Protein AF-A0A6B3FXS7-F1 (afdb_monomer)

pLDDT: mean 77.77, std 18.24, range [31.38, 95.44]

Nearest PDB structures (foldseek):
  6xmt-assembly1_A  TM=5.298E-01  e=7.397E+00  Saccharomyces cerevisiae S288C
  4ifd-assembly1_F  TM=5.422E-01  e=8.713E+00  Saccharomyces cerevisiae S288C

Mean predicted aligned error: 11.95 Å

Structure (mmCIF, N/CA/C/O backbone):
data_AF-A0A6B3FXS7-F1
#
_entry.id   AF-A0A6B3FXS7-F1
#
loop_
_atom_site.group_PDB
_atom_site.id
_atom_site.type_symbol
_atom_site.label_atom_id
_atom_site.label_alt_id
_atom_site.label_comp_id
_atom_site.label_asym_id
_atom_site.label_entity_id
_atom_site.label_seq_id
_atom_site.pdbx_PDB_ins_code
_atom_site.Cartn_x
_atom_site.Cartn_y
_atom_site.Cartn_z
_atom_site.occupancy
_atom_site.B_iso_or_equiv
_atom_site.auth_seq_id
_atom_site.auth_comp_id
_atom_site.auth_asym_id
_atom_site.auth_atom_id
_atom_site.pdbx_PDB_model_num
ATOM 1 N N . MET A 1 1 ? 43.699 -22.349 85.890 1.00 37.66 1 MET A N 1
ATOM 2 C CA . MET A 1 1 ? 43.365 -23.212 84.738 1.00 37.66 1 MET A CA 1
ATOM 3 C C . MET A 1 1 ? 42.153 -22.604 84.043 1.00 37.66 1 MET A C 1
ATOM 5 O O . MET A 1 1 ? 41.230 -22.281 84.769 1.00 37.66 1 MET A O 1
ATOM 9 N N . ALA A 1 2 ? 42.213 -22.435 82.710 1.00 34.22 2 ALA A N 1
ATOM 10 C CA . ALA A 1 2 ? 41.135 -22.072 81.760 1.00 34.22 2 ALA A CA 1
ATOM 11 C C . ALA A 1 2 ? 40.366 -20.744 82.016 1.00 34.22 2 ALA A C 1
ATOM 13 O O . ALA A 1 2 ? 39.748 -20.569 83.051 1.00 34.22 2 ALA A O 1
ATOM 14 N N . SER A 1 3 ? 40.541 -19.716 81.167 1.00 38.06 3 SER A N 1
ATOM 15 C CA . SER A 1 3 ? 39.709 -19.386 79.975 1.00 38.06 3 SER A CA 1
ATOM 16 C C . SER A 1 3 ? 38.295 -18.877 80.335 1.00 38.06 3 SER A C 1
ATOM 18 O O . SER A 1 3 ? 37.620 -19.497 81.135 1.00 38.06 3 SER A O 1
ATOM 20 N N . GLY A 1 4 ? 37.762 -17.779 79.794 1.00 31.38 4 GLY A N 1
ATOM 21 C CA . GLY A 1 4 ? 38.176 -17.011 78.626 1.00 31.38 4 GLY A CA 1
ATOM 22 C C . GLY A 1 4 ? 37.401 -15.694 78.466 1.00 31.38 4 GLY A C 1
ATOM 23 O O . GLY A 1 4 ? 36.460 -15.393 79.198 1.00 31.38 4 GLY A O 1
ATOM 24 N N . ALA A 1 5 ? 37.862 -14.900 77.502 1.00 43.25 5 ALA A N 1
ATOM 25 C CA . ALA A 1 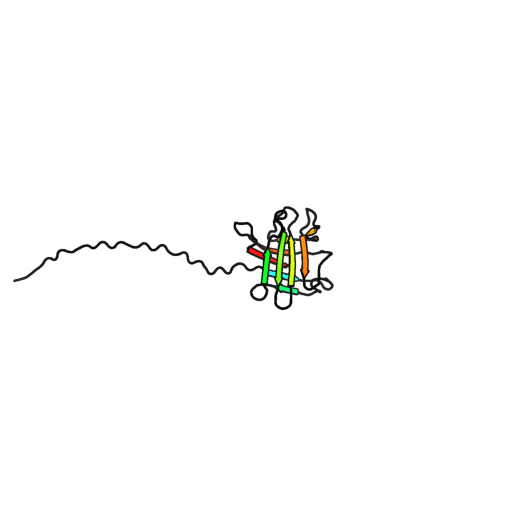5 ? 37.254 -13.654 77.063 1.00 43.25 5 ALA A CA 1
ATOM 26 C C . ALA A 1 5 ? 35.880 -13.909 76.428 1.00 43.25 5 ALA A C 1
ATOM 28 O O . ALA A 1 5 ? 35.743 -14.792 75.585 1.00 43.25 5 ALA A O 1
ATOM 29 N N . THR A 1 6 ? 34.878 -13.106 76.791 1.00 39.16 6 THR A N 1
ATOM 30 C CA . THR A 1 6 ? 33.599 -13.069 76.069 1.00 39.16 6 THR A CA 1
ATOM 31 C C . THR A 1 6 ? 33.530 -11.747 75.317 1.00 39.16 6 THR A C 1
ATOM 33 O O . THR A 1 6 ? 33.442 -10.678 75.916 1.00 39.16 6 THR A O 1
ATOM 36 N N . ALA A 1 7 ? 33.674 -11.837 73.997 1.00 36.56 7 ALA A N 1
ATOM 37 C CA . ALA A 1 7 ? 33.603 -10.726 73.063 1.00 36.56 7 ALA A CA 1
ATOM 38 C C . ALA A 1 7 ? 32.155 -10.234 72.919 1.00 36.56 7 ALA A C 1
ATOM 40 O O . ALA A 1 7 ? 31.233 -11.033 72.755 1.00 36.56 7 ALA A O 1
ATOM 41 N N . LEU A 1 8 ? 31.962 -8.915 72.959 1.00 37.84 8 LEU A N 1
ATOM 42 C CA . LEU A 1 8 ? 30.683 -8.277 72.666 1.00 37.84 8 LEU A CA 1
ATOM 43 C C . LEU A 1 8 ? 30.501 -8.235 71.139 1.00 37.84 8 LEU A C 1
ATOM 45 O O . LEU A 1 8 ? 31.259 -7.574 70.430 1.00 37.84 8 LEU A O 1
ATOM 49 N N . LEU A 1 9 ? 29.528 -8.995 70.641 1.00 35.62 9 LEU A N 1
ATOM 50 C CA . LEU A 1 9 ? 29.203 -9.126 69.223 1.00 35.62 9 LEU A CA 1
ATOM 51 C C . LEU A 1 9 ? 28.441 -7.874 68.748 1.00 35.62 9 LEU A C 1
ATOM 53 O O . LEU A 1 9 ? 27.336 -7.605 69.217 1.00 35.62 9 LEU A O 1
ATOM 57 N N . VAL A 1 10 ? 29.014 -7.109 67.817 1.00 39.38 10 VAL A N 1
ATOM 58 C CA . VAL A 1 10 ? 28.316 -6.008 67.132 1.00 39.38 10 VAL A CA 1
ATOM 59 C C . VAL A 1 10 ? 27.485 -6.606 65.993 1.00 39.38 10 VAL A C 1
ATOM 61 O O . VAL A 1 10 ? 28.035 -7.084 65.003 1.00 39.38 10 VAL A O 1
ATOM 64 N N . LEU A 1 11 ? 26.158 -6.593 66.125 1.00 37.66 11 LEU A N 1
ATOM 65 C CA . LEU A 1 11 ? 25.228 -6.932 65.043 1.00 37.66 11 LEU A CA 1
ATOM 66 C C . LEU A 1 11 ? 25.084 -5.724 64.106 1.00 37.66 11 LEU A C 1
ATOM 68 O O . LEU A 1 11 ? 24.297 -4.816 64.363 1.00 37.66 11 LEU A O 1
ATOM 72 N N . ALA A 1 12 ? 25.849 -5.709 63.014 1.00 44.66 12 ALA A N 1
ATOM 73 C CA . ALA A 1 12 ? 25.597 -4.809 61.893 1.00 44.66 12 ALA A CA 1
ATOM 74 C C . ALA A 1 12 ? 24.426 -5.362 61.061 1.00 44.66 12 ALA A C 1
ATOM 76 O O . ALA A 1 12 ? 24.537 -6.420 60.441 1.00 44.66 12 ALA A O 1
ATOM 77 N N . GLY A 1 13 ? 23.288 -4.663 61.071 1.00 39.25 13 GLY A N 1
ATOM 78 C CA . GLY A 1 13 ? 22.140 -4.974 60.221 1.00 39.25 13 GLY A CA 1
ATOM 79 C C . GLY A 1 13 ? 22.458 -4.686 58.755 1.00 39.25 13 GLY A C 1
ATOM 80 O O . GLY A 1 13 ? 22.766 -3.552 58.393 1.00 39.25 13 GLY A O 1
ATOM 81 N N . ALA A 1 14 ? 22.389 -5.710 57.907 1.00 48.25 14 ALA A N 1
ATOM 82 C CA . ALA A 1 14 ? 22.511 -5.552 56.465 1.00 48.25 14 ALA A CA 1
ATOM 83 C C . ALA A 1 14 ? 21.225 -4.923 55.904 1.00 48.25 14 ALA A C 1
ATOM 85 O O . ALA A 1 14 ? 20.151 -5.519 55.967 1.00 48.25 14 ALA A O 1
ATOM 86 N N . VAL A 1 15 ? 21.333 -3.715 55.349 1.00 53.34 15 VAL A N 1
ATOM 87 C CA . VAL A 1 15 ? 20.268 -3.100 54.548 1.00 53.34 15 VAL A CA 1
ATOM 88 C C . VAL A 1 15 ? 20.2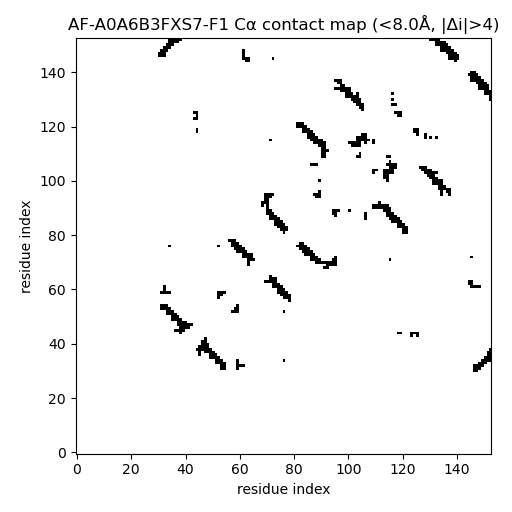42 -3.821 53.201 1.00 53.34 15 VAL A C 1
ATOM 90 O O . VAL A 1 15 ? 21.162 -3.685 52.397 1.00 53.34 15 VAL A O 1
ATOM 93 N N . GLY A 1 16 ? 19.210 -4.633 52.972 1.00 41.88 16 GLY A N 1
ATOM 94 C CA . GLY A 1 16 ? 18.984 -5.293 51.690 1.00 41.88 16 GLY A CA 1
ATOM 95 C C . GLY A 1 16 ? 18.600 -4.269 50.625 1.00 41.88 16 GLY A C 1
ATOM 96 O O . GLY A 1 16 ? 17.519 -3.688 50.681 1.00 41.88 16 GLY A O 1
ATOM 97 N N . LEU A 1 17 ? 19.484 -4.046 49.654 1.00 51.44 17 LEU A N 1
ATOM 98 C CA . LEU A 1 17 ? 19.181 -3.279 48.451 1.00 51.44 17 LEU A CA 1
ATOM 99 C C . LEU A 1 17 ? 18.270 -4.143 47.562 1.00 51.44 17 LEU A C 1
ATOM 101 O O . LEU A 1 17 ? 18.732 -5.081 46.914 1.00 51.44 17 LEU A O 1
ATOM 105 N N . ALA A 1 18 ? 16.966 -3.872 47.563 1.00 52.84 18 ALA A N 1
ATOM 106 C CA . ALA A 1 18 ? 16.045 -4.499 46.623 1.00 52.84 18 ALA A CA 1
ATOM 107 C C . ALA A 1 18 ? 16.298 -3.912 45.225 1.00 52.84 18 ALA A C 1
ATOM 109 O O . ALA A 1 18 ? 15.850 -2.811 44.912 1.00 52.84 18 ALA A O 1
ATOM 110 N N . ALA A 1 19 ? 17.056 -4.630 44.395 1.00 48.47 19 ALA A N 1
ATOM 111 C CA . ALA A 1 19 ? 17.180 -4.316 42.980 1.00 48.47 19 ALA A CA 1
ATOM 112 C C . ALA A 1 19 ? 15.845 -4.632 42.293 1.00 48.47 19 ALA A C 1
ATOM 114 O O . ALA A 1 19 ? 15.397 -5.780 42.285 1.00 48.47 19 ALA A O 1
ATOM 115 N N . THR A 1 20 ? 15.193 -3.619 41.725 1.00 53.41 20 THR A N 1
ATOM 116 C CA . THR A 1 20 ? 14.106 -3.846 40.774 1.00 53.41 20 THR A CA 1
ATOM 117 C C . THR A 1 20 ? 14.685 -4.568 39.555 1.00 53.41 20 THR A C 1
ATOM 119 O O . THR A 1 20 ? 15.744 -4.168 39.062 1.00 53.41 20 THR A O 1
ATOM 122 N N . PRO A 1 21 ? 14.050 -5.637 39.042 1.00 49.50 21 PRO A N 1
ATOM 123 C CA . PRO A 1 21 ? 14.474 -6.187 37.770 1.00 49.50 21 PRO A CA 1
ATOM 124 C C . PRO A 1 21 ? 14.198 -5.123 36.705 1.00 49.50 21 PRO A C 1
ATOM 126 O O . PRO A 1 21 ? 13.055 -4.715 36.496 1.00 49.50 21 PRO A O 1
ATOM 129 N N . ALA A 1 22 ? 15.260 -4.646 36.055 1.00 54.97 22 ALA A N 1
ATOM 130 C CA . ALA A 1 22 ? 15.135 -3.910 34.812 1.00 54.97 22 ALA A CA 1
ATOM 131 C C . ALA A 1 22 ? 14.405 -4.828 33.828 1.00 54.97 22 ALA A C 1
ATOM 133 O O . ALA A 1 22 ? 14.883 -5.924 33.529 1.00 54.97 22 ALA A O 1
ATOM 134 N N . ALA A 1 23 ? 13.223 -4.412 33.377 1.00 54.72 23 ALA A N 1
ATOM 135 C CA . ALA A 1 23 ? 12.550 -5.073 32.277 1.00 54.72 23 ALA A CA 1
ATOM 136 C C . ALA A 1 23 ? 13.528 -5.086 31.099 1.00 54.72 23 ALA A C 1
ATOM 138 O O . ALA A 1 23 ? 13.898 -4.034 30.577 1.00 54.72 23 ALA A O 1
ATOM 139 N N . ALA A 1 24 ? 13.998 -6.275 30.728 1.00 49.44 24 ALA A N 1
ATOM 140 C CA . ALA A 1 24 ? 14.717 -6.458 29.487 1.00 49.44 24 ALA A CA 1
ATOM 141 C C . ALA A 1 24 ? 13.745 -6.059 28.375 1.00 49.44 24 ALA A C 1
ATOM 143 O O . ALA A 1 24 ? 12.787 -6.782 28.099 1.00 49.44 24 ALA A O 1
ATOM 144 N N . 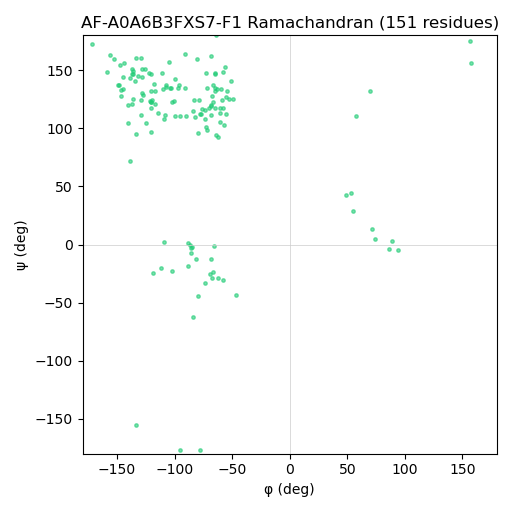ALA A 1 25 ? 13.957 -4.884 27.782 1.00 47.59 25 ALA A N 1
ATOM 145 C CA . ALA A 1 25 ? 13.392 -4.576 26.485 1.00 47.59 25 ALA A CA 1
ATOM 146 C C . ALA A 1 25 ? 13.913 -5.673 25.556 1.00 47.59 25 ALA A C 1
ATOM 148 O O . ALA A 1 25 ? 15.102 -5.716 25.233 1.00 47.59 25 ALA A O 1
ATOM 149 N N . GLY A 1 26 ? 13.049 -6.639 25.238 1.00 43.28 26 GLY A N 1
ATOM 150 C CA . GLY A 1 26 ? 13.343 -7.606 24.197 1.00 43.28 26 GLY A CA 1
ATOM 151 C C . GLY A 1 26 ? 13.756 -6.822 22.962 1.00 43.28 26 GLY A C 1
ATOM 152 O O . GLY A 1 26 ? 13.200 -5.755 22.701 1.00 43.28 26 GLY A O 1
ATOM 153 N N . VAL A 1 27 ? 14.752 -7.315 22.231 1.00 44.75 27 VAL A N 1
ATOM 154 C CA . VAL A 1 27 ? 15.043 -6.783 20.903 1.00 44.75 27 VAL A CA 1
ATOM 155 C C . VAL A 1 27 ? 13.792 -7.067 20.073 1.00 44.75 27 VAL A C 1
ATOM 157 O O . VAL A 1 27 ? 13.560 -8.185 19.613 1.00 44.75 27 VAL A O 1
ATOM 160 N N . GLY A 1 28 ? 12.885 -6.095 20.032 1.00 43.06 28 GLY A N 1
ATOM 161 C CA . GLY A 1 28 ? 11.704 -6.165 19.202 1.00 43.06 28 GLY A CA 1
ATOM 162 C C . GLY A 1 28 ? 12.226 -6.284 17.787 1.00 43.06 28 GLY A C 1
ATOM 163 O O . GLY A 1 28 ? 12.948 -5.409 17.314 1.00 43.06 28 GLY A O 1
ATOM 164 N N . THR A 1 29 ? 11.929 -7.390 17.111 1.00 51.09 29 THR A N 1
ATOM 165 C CA . THR A 1 29 ? 11.877 -7.311 15.656 1.00 51.09 29 THR A CA 1
ATOM 166 C C . THR A 1 29 ? 10.728 -6.356 15.394 1.00 51.09 29 THR A C 1
ATOM 168 O O . THR A 1 29 ? 9.575 -6.774 15.485 1.00 51.09 29 THR A O 1
ATOM 171 N N . GLU A 1 30 ? 11.039 -5.070 15.217 1.00 56.19 30 GLU A N 1
ATOM 172 C CA . GLU A 1 30 ? 10.038 -4.079 14.841 1.00 56.19 30 GLU A CA 1
ATOM 173 C C . GLU A 1 30 ? 9.278 -4.663 13.649 1.00 56.19 30 GLU A C 1
ATOM 175 O O . GLU A 1 30 ? 9.913 -5.150 12.702 1.00 56.19 30 GLU A O 1
ATOM 180 N N . PRO A 1 31 ? 7.944 -4.752 13.719 1.00 62.09 31 PRO A N 1
ATOM 181 C CA . PRO A 1 31 ? 7.180 -5.328 12.634 1.00 62.09 31 PRO A CA 1
ATOM 182 C C . PRO A 1 31 ? 7.434 -4.490 11.373 1.00 62.09 31 PRO A C 1
ATOM 184 O O . PRO A 1 31 ? 7.088 -3.319 11.310 1.00 62.09 31 PRO A O 1
ATOM 187 N N . VAL A 1 32 ? 8.097 -5.077 10.374 1.00 74.06 32 VAL A N 1
ATOM 188 C CA . VAL A 1 32 ? 8.451 -4.368 9.137 1.00 74.06 32 VAL A CA 1
ATOM 189 C C . VAL A 1 32 ? 7.359 -4.544 8.098 1.00 74.06 32 VAL A C 1
ATOM 191 O O . VAL A 1 32 ? 6.884 -5.659 7.869 1.00 74.06 32 VAL A O 1
ATOM 194 N N . SER A 1 33 ? 6.999 -3.447 7.442 1.00 87.62 33 SER A N 1
ATOM 195 C CA . SER A 1 33 ? 6.021 -3.483 6.363 1.00 87.62 33 SER A CA 1
ATOM 196 C C . SER A 1 33 ? 6.539 -4.288 5.166 1.00 87.62 33 SER A C 1
ATOM 198 O O . SER A 1 33 ? 7.742 -4.320 4.882 1.00 87.62 33 SER A O 1
ATOM 200 N N . SER A 1 34 ? 5.627 -4.948 4.459 1.00 89.19 34 SER A N 1
ATOM 201 C CA . SER A 1 34 ? 5.909 -5.669 3.221 1.00 89.19 34 SER A CA 1
ATOM 202 C C . SER A 1 34 ? 4.841 -5.434 2.165 1.00 89.19 34 SER A C 1
ATOM 204 O O . SER A 1 34 ? 3.655 -5.285 2.458 1.00 89.19 34 SER A O 1
ATOM 206 N N . TYR A 1 35 ? 5.288 -5.435 0.912 1.00 88.06 35 TYR A N 1
ATOM 207 C CA . TYR A 1 35 ? 4.429 -5.361 -0.260 1.00 88.06 35 TYR A CA 1
ATOM 208 C C . TYR A 1 35 ? 4.792 -6.485 -1.220 1.00 88.06 35 TYR A C 1
ATOM 210 O O . TYR A 1 35 ? 5.945 -6.617 -1.629 1.00 88.06 35 TYR A O 1
ATOM 218 N N . THR A 1 36 ? 3.808 -7.298 -1.575 1.00 89.06 36 THR A N 1
ATOM 219 C CA . THR A 1 36 ? 3.949 -8.345 -2.591 1.00 89.06 36 THR A CA 1
ATOM 220 C C . THR A 1 36 ? 2.925 -8.111 -3.687 1.00 89.06 36 THR A C 1
ATOM 222 O O . THR A 1 36 ? 1.825 -7.638 -3.4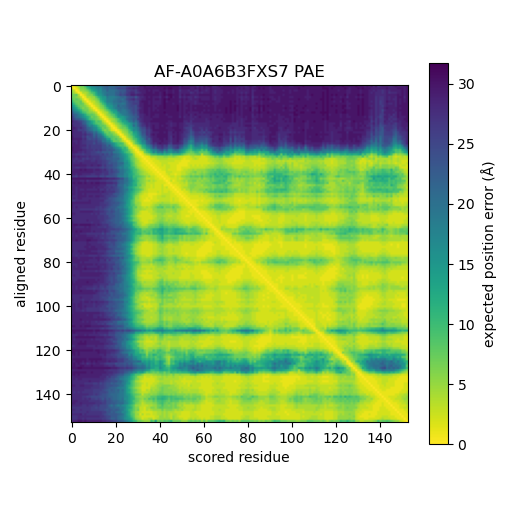05 1.00 89.06 36 THR A O 1
ATOM 225 N N . PHE A 1 37 ? 3.257 -8.461 -4.925 1.00 87.62 37 PHE A N 1
ATOM 226 C CA . PHE A 1 37 ? 2.282 -8.445 -6.007 1.00 87.62 37 PHE A CA 1
ATOM 227 C C . PHE A 1 37 ? 2.366 -9.678 -6.905 1.00 87.62 37 PHE A C 1
ATOM 229 O O . PHE A 1 37 ? 3.451 -10.220 -7.147 1.00 87.62 37 PHE A O 1
ATOM 236 N N . ASN A 1 38 ? 1.213 -10.096 -7.419 1.00 85.56 38 ASN A N 1
ATOM 237 C CA . ASN A 1 38 ? 1.057 -11.083 -8.476 1.00 85.56 38 ASN A CA 1
ATOM 238 C C . ASN A 1 38 ? 0.230 -10.473 -9.613 1.00 85.56 38 ASN A C 1
ATOM 240 O O . ASN A 1 38 ? -0.983 -10.320 -9.519 1.00 85.56 38 ASN A O 1
ATOM 244 N N . SER A 1 39 ? 0.906 -10.117 -10.699 1.00 81.12 39 SER A N 1
ATOM 245 C CA . SER A 1 39 ? 0.302 -9.426 -11.831 1.00 81.12 39 SER A CA 1
ATOM 246 C C . SER A 1 39 ? -0.081 -10.415 -12.930 1.00 81.12 39 SER A C 1
ATOM 248 O O . SER A 1 39 ? 0.689 -11.308 -13.285 1.00 81.12 39 SER A O 1
ATOM 250 N N . ALA A 1 40 ? -1.284 -10.264 -13.485 1.00 77.00 40 ALA A N 1
ATOM 251 C CA . ALA A 1 40 ? -1.734 -11.076 -14.610 1.00 77.00 40 ALA A CA 1
ATOM 252 C C . ALA A 1 40 ? -1.011 -10.668 -15.911 1.00 77.00 40 ALA A C 1
ATOM 254 O O . ALA A 1 40 ? -0.717 -9.485 -16.102 1.00 77.00 40 ALA A O 1
ATOM 255 N N . PRO A 1 41 ? -0.756 -11.599 -16.852 1.00 75.81 41 PRO A N 1
ATOM 256 C CA . PRO A 1 41 ? -0.194 -11.252 -18.155 1.00 75.81 41 PRO A CA 1
ATOM 257 C C . PRO A 1 41 ? -1.002 -10.144 -18.847 1.00 75.81 41 PRO A C 1
ATOM 259 O O . PRO A 1 41 ? -2.208 -10.283 -19.040 1.00 75.81 41 PRO A O 1
ATOM 262 N N . GLY A 1 42 ? -0.332 -9.054 -19.229 1.00 70.75 42 GLY A N 1
ATOM 263 C CA . GLY A 1 42 ? -0.960 -7.891 -19.867 1.00 70.75 42 GLY A CA 1
ATOM 264 C C . GLY A 1 42 ? -1.376 -6.760 -18.918 1.00 70.75 42 GLY A C 1
ATOM 265 O O . GLY A 1 42 ? -1.778 -5.707 -19.408 1.00 70.75 42 GLY A O 1
ATOM 266 N N . ASP A 1 43 ? -1.244 -6.921 -17.596 1.00 73.81 43 ASP A N 1
ATOM 267 C CA . ASP A 1 43 ? -1.387 -5.802 -16.658 1.00 73.81 43 ASP A CA 1
ATOM 268 C C . ASP A 1 43 ? -0.246 -4.794 -16.863 1.00 73.81 43 ASP A C 1
ATOM 270 O O . ASP A 1 43 ? 0.938 -5.121 -16.779 1.00 73.81 43 ASP A O 1
ATOM 274 N N . TYR A 1 44 ? -0.619 -3.545 -17.141 1.00 72.31 44 TYR A N 1
ATOM 275 C CA . TYR A 1 44 ? 0.313 -2.463 -17.432 1.00 72.31 44 TYR A CA 1
ATOM 276 C C . TYR A 1 44 ? 1.248 -2.149 -16.257 1.00 72.31 44 TYR A C 1
ATOM 278 O O . TYR A 1 44 ? 2.374 -1.697 -16.476 1.00 72.31 44 TYR A O 1
ATOM 286 N N . ILE A 1 45 ? 0.810 -2.392 -15.021 1.00 76.50 45 ILE A N 1
ATOM 287 C CA . ILE A 1 45 ? 1.571 -2.021 -13.827 1.00 76.50 45 ILE A CA 1
ATOM 288 C C . ILE A 1 45 ? 2.601 -3.082 -13.489 1.00 76.50 45 ILE A C 1
ATOM 290 O O . ILE A 1 45 ? 3.796 -2.799 -13.546 1.00 76.50 45 ILE A O 1
ATOM 294 N N . GLY A 1 46 ? 2.152 -4.299 -13.184 1.00 77.12 46 GLY A N 1
ATOM 295 C CA . GLY A 1 46 ? 3.057 -5.384 -12.817 1.00 77.12 46 GLY A CA 1
ATOM 296 C C . GLY A 1 46 ? 3.643 -6.152 -14.006 1.00 77.12 46 GLY A C 1
ATOM 297 O O . GLY A 1 46 ? 4.457 -7.044 -13.786 1.00 77.12 46 GLY A O 1
ATOM 298 N N . GLN A 1 47 ? 3.263 -5.820 -15.249 1.00 81.19 47 GLN A N 1
ATOM 299 C CA . GLN A 1 47 ? 3.782 -6.406 -16.499 1.00 81.19 47 GLN A CA 1
ATOM 300 C C . GLN A 1 47 ? 3.664 -7.942 -16.560 1.00 81.19 47 GLN A C 1
ATOM 302 O O . GLN A 1 47 ? 4.466 -8.610 -17.211 1.00 81.19 47 GLN A O 1
ATOM 307 N N . GLY A 1 48 ? 2.669 -8.520 -15.876 1.00 81.19 48 GLY A N 1
ATOM 308 C CA . GLY A 1 48 ? 2.513 -9.974 -15.756 1.00 81.19 48 GLY A CA 1
ATOM 309 C C . GLY A 1 48 ? 3.545 -10.655 -14.855 1.00 81.19 48 GLY A C 1
ATOM 310 O O . GLY A 1 48 ? 3.710 -11.873 -14.921 1.00 81.19 48 GLY A O 1
ATOM 311 N N . GLY A 1 49 ? 4.281 -9.875 -14.065 1.00 84.56 49 GLY A N 1
ATOM 312 C CA . GLY A 1 49 ? 5.321 -10.342 -13.163 1.00 84.56 49 GLY A CA 1
ATOM 313 C C . GLY A 1 49 ? 4.844 -10.563 -11.731 1.00 84.56 49 GLY A C 1
ATOM 314 O O . GLY A 1 49 ? 3.683 -10.380 -11.367 1.00 84.56 49 GLY A O 1
ATOM 315 N N . THR A 1 50 ? 5.797 -10.930 -10.886 1.00 88.25 50 THR A N 1
ATOM 316 C CA . THR A 1 50 ? 5.612 -11.028 -9.438 1.00 88.25 50 THR A CA 1
ATOM 317 C C . THR A 1 50 ? 6.756 -10.323 -8.737 1.00 88.25 50 THR A C 1
ATOM 319 O O . THR A 1 50 ? 7.894 -10.427 -9.197 1.00 88.25 50 THR A O 1
ATOM 322 N N . GLY A 1 51 ? 6.493 -9.686 -7.603 1.00 88.12 51 GLY A N 1
ATOM 323 C CA . GLY A 1 51 ? 7.532 -9.053 -6.794 1.00 88.12 51 GLY A CA 1
ATOM 324 C C . GLY A 1 51 ? 7.209 -9.111 -5.311 1.00 88.12 51 GLY A C 1
ATOM 325 O O . GLY A 1 51 ? 6.047 -9.220 -4.928 1.00 88.12 51 GLY A O 1
ATOM 326 N N . SER A 1 52 ? 8.248 -9.066 -4.480 1.00 91.81 52 SER A N 1
ATOM 327 C CA . SER A 1 52 ? 8.142 -9.080 -3.021 1.00 91.81 52 SER A CA 1
ATOM 328 C C . SER A 1 52 ? 9.166 -8.120 -2.437 1.00 91.81 52 SER A C 1
ATOM 330 O O . SER A 1 52 ? 10.371 -8.329 -2.579 1.00 91.81 52 SER A O 1
ATOM 332 N N . TYR A 1 53 ? 8.683 -7.123 -1.709 1.00 91.44 53 TYR A N 1
ATOM 333 C CA . TYR A 1 53 ? 9.481 -6.068 -1.106 1.00 91.44 53 TYR A CA 1
ATOM 334 C C . TYR A 1 53 ? 9.320 -6.091 0.404 1.00 91.44 53 TYR A C 1
ATOM 336 O O . TYR A 1 53 ? 8.207 -6.049 0.933 1.00 91.44 53 TYR A O 1
ATOM 344 N N . LYS A 1 54 ? 10.454 -6.187 1.097 1.00 91.06 54 LYS A N 1
ATOM 345 C CA . LYS A 1 54 ? 10.533 -6.220 2.555 1.00 91.06 54 LYS A CA 1
ATOM 346 C C . LYS A 1 54 ? 11.929 -5.812 3.014 1.00 91.06 54 LYS A C 1
ATOM 348 O O . LYS A 1 54 ? 12.926 -6.132 2.357 1.00 91.06 54 LYS A O 1
ATOM 353 N N . ALA A 1 55 ? 12.006 -5.182 4.180 1.00 84.69 55 ALA A N 1
ATOM 354 C CA . ALA A 1 55 ? 13.277 -4.908 4.835 1.00 84.69 55 ALA A CA 1
ATOM 355 C C . ALA A 1 55 ? 14.077 -6.208 5.104 1.00 84.69 55 ALA A C 1
ATOM 357 O O . ALA A 1 55 ? 13.487 -7.267 5.347 1.00 84.69 55 ALA A O 1
ATOM 358 N N . PRO A 1 56 ? 15.422 -6.159 5.076 1.00 85.12 56 PRO A N 1
ATOM 359 C CA . PRO A 1 56 ? 16.251 -4.985 4.783 1.00 85.12 56 PRO A CA 1
ATOM 360 C C . PRO A 1 56 ? 16.522 -4.770 3.283 1.00 85.12 56 PRO A C 1
ATOM 362 O O . PRO A 1 56 ? 17.235 -3.839 2.936 1.00 85.12 56 PRO A O 1
ATOM 365 N N . ARG A 1 57 ? 16.011 -5.637 2.396 1.00 87.19 57 ARG A N 1
ATOM 366 C CA . ARG A 1 57 ? 16.327 -5.587 0.956 1.00 87.19 57 ARG A CA 1
ATOM 367 C C . ARG A 1 57 ? 15.635 -4.438 0.230 1.00 87.19 57 ARG A C 1
ATOM 369 O O . ARG A 1 57 ? 16.206 -3.890 -0.697 1.00 87.19 57 ARG A O 1
ATOM 376 N N . ALA A 1 58 ? 14.434 -4.085 0.672 1.00 89.62 58 ALA A N 1
ATOM 377 C CA . ALA A 1 58 ? 13.704 -2.920 0.204 1.00 89.62 58 ALA A CA 1
ATOM 378 C C . ALA A 1 58 ? 13.255 -2.087 1.402 1.00 89.62 58 ALA A C 1
ATOM 380 O O . ALA A 1 58 ? 12.889 -2.630 2.451 1.00 89.62 58 ALA A O 1
ATOM 381 N N . ASN A 1 59 ? 13.257 -0.772 1.234 1.00 92.44 59 ASN A N 1
ATOM 382 C CA . ASN A 1 59 ? 12.616 0.140 2.163 1.00 92.44 59 ASN A CA 1
ATOM 383 C C . ASN A 1 59 ? 11.108 0.134 1.889 1.00 92.44 59 ASN A C 1
ATOM 385 O O . ASN A 1 59 ? 10.691 0.371 0.758 1.00 92.44 59 ASN A O 1
ATOM 389 N N . VAL A 1 60 ? 10.307 -0.154 2.916 1.00 93.38 60 VAL A N 1
ATOM 390 C CA . VAL A 1 60 ? 8.841 -0.174 2.836 1.00 93.38 60 VAL A CA 1
ATOM 391 C C . VAL A 1 60 ? 8.293 0.673 3.974 1.00 93.38 60 VAL A C 1
ATOM 393 O O . VAL A 1 60 ? 8.415 0.301 5.142 1.00 93.38 60 VAL A O 1
ATOM 396 N N . VAL A 1 61 ? 7.690 1.809 3.633 1.00 92.75 61 VAL A N 1
ATOM 397 C CA . VAL A 1 61 ? 7.143 2.774 4.594 1.00 92.75 61 VAL A CA 1
ATOM 398 C C . VAL A 1 61 ? 5.643 2.871 4.383 1.00 92.75 61 VAL A C 1
ATOM 400 O O . VAL A 1 61 ? 5.204 3.218 3.290 1.00 92.75 61 VAL A O 1
ATOM 403 N N . ALA A 1 62 ? 4.864 2.567 5.418 1.00 92.56 62 ALA A N 1
ATOM 404 C CA . ALA A 1 62 ? 3.413 2.690 5.403 1.00 92.56 62 ALA A CA 1
ATOM 405 C C . ALA A 1 62 ? 2.974 3.886 6.257 1.00 92.56 62 ALA A C 1
ATOM 407 O O . ALA A 1 62 ? 3.461 4.071 7.368 1.00 92.56 62 ALA A O 1
ATOM 408 N N . GLU A 1 63 ? 2.047 4.687 5.745 1.00 91.94 63 GLU A N 1
ATOM 409 C CA . GLU A 1 63 ? 1.525 5.878 6.415 1.00 91.94 63 GLU A CA 1
ATOM 410 C C . GLU A 1 63 ? 0.031 6.062 6.125 1.00 91.94 63 GLU A C 1
ATOM 412 O O . GLU A 1 63 ? -0.475 5.613 5.096 1.00 91.94 63 GLU A O 1
ATOM 417 N N . ASN A 1 64 ? -0.685 6.766 7.002 1.00 91.44 64 ASN A N 1
ATOM 418 C CA . ASN A 1 64 ? -2.004 7.301 6.673 1.00 91.44 64 ASN A CA 1
ATOM 419 C C . ASN A 1 64 ? -1.830 8.757 6.201 1.00 91.44 64 ASN A C 1
ATOM 421 O O . ASN A 1 64 ? -1.486 9.617 7.011 1.00 91.44 64 ASN A O 1
ATOM 425 N N . PRO A 1 65 ? -2.051 9.067 4.911 1.00 86.81 65 PRO A N 1
ATOM 426 C CA . PRO A 1 65 ? -1.801 10.406 4.384 1.00 86.81 65 PRO A CA 1
ATOM 427 C C . PRO A 1 65 ? -2.984 11.370 4.572 1.00 86.81 65 PRO A C 1
ATOM 429 O O . PRO A 1 65 ? -2.901 12.523 4.149 1.00 86.81 65 PRO A O 1
ATOM 432 N N . ALA A 1 66 ? -4.119 10.914 5.111 1.00 80.94 66 ALA A N 1
ATOM 433 C CA . ALA A 1 66 ? -5.381 11.636 5.027 1.00 80.94 66 ALA A CA 1
ATOM 434 C C . ALA A 1 66 ? -6.187 11.552 6.329 1.00 80.94 66 ALA A C 1
ATOM 436 O O . ALA A 1 66 ? -6.901 10.587 6.580 1.00 80.94 66 ALA A O 1
ATOM 437 N N . ALA A 1 67 ? -6.188 12.648 7.092 1.00 79.00 67 ALA A N 1
ATOM 438 C CA . ALA A 1 67 ? -6.931 12.752 8.352 1.00 79.00 67 ALA A CA 1
ATOM 439 C C . ALA A 1 67 ? -8.448 12.501 8.208 1.00 79.00 67 ALA A C 1
ATOM 441 O O . ALA A 1 67 ? -9.090 11.998 9.125 1.00 79.00 67 ALA A O 1
ATOM 442 N N . PHE A 1 68 ? -9.030 12.837 7.051 1.00 81.81 68 PHE A N 1
ATOM 443 C CA . PHE A 1 68 ? -10.454 12.616 6.756 1.00 81.81 68 PHE A CA 1
ATOM 444 C C . PHE A 1 68 ? -10.746 11.238 6.148 1.00 81.81 68 PHE A C 1
ATOM 446 O O . PHE A 1 68 ? -11.891 10.947 5.798 1.00 81.81 68 PHE A O 1
ATOM 453 N N . ASP A 1 69 ? -9.720 10.408 5.984 1.00 86.19 69 ASP A N 1
ATOM 454 C CA . ASP A 1 69 ? -9.811 9.089 5.379 1.00 86.19 69 ASP A CA 1
ATOM 455 C C . ASP A 1 69 ? -8.950 8.084 6.161 1.00 86.19 69 ASP A C 1
ATOM 457 O O . ASP A 1 69 ? -7.894 7.643 5.701 1.00 86.19 69 ASP A O 1
ATOM 461 N N . PRO A 1 70 ? -9.384 7.710 7.377 1.00 83.75 70 PRO A N 1
ATOM 462 C CA . PRO A 1 70 ? -8.583 6.880 8.272 1.00 83.75 70 PRO A CA 1
ATOM 463 C C . PRO A 1 70 ? -8.417 5.438 7.754 1.00 83.75 70 PRO A C 1
ATOM 465 O O . PRO A 1 70 ? -7.596 4.680 8.257 1.00 83.75 70 PRO A O 1
ATOM 468 N N . GLY A 1 71 ? -9.191 5.052 6.735 1.00 88.56 71 GLY A N 1
ATOM 469 C CA . GLY A 1 71 ? -9.061 3.776 6.039 1.00 88.56 71 GLY A CA 1
ATOM 470 C C . GLY A 1 71 ? -7.978 3.736 4.973 1.00 88.56 71 GLY A C 1
ATOM 471 O O . GLY A 1 71 ? -7.677 2.647 4.495 1.00 88.56 71 GLY A O 1
ATOM 472 N N . LEU A 1 72 ? -7.425 4.885 4.577 1.00 92.88 72 LEU A N 1
ATOM 473 C CA . LEU A 1 72 ? -6.391 4.985 3.554 1.00 92.88 72 LEU A CA 1
ATOM 474 C C . LEU A 1 72 ? -5.007 4.725 4.150 1.00 92.88 72 LEU A C 1
ATOM 476 O O . LEU A 1 72 ? -4.569 5.434 5.049 1.00 92.88 72 LEU A O 1
ATOM 480 N N . ILE A 1 73 ? -4.281 3.763 3.598 1.00 94.69 73 ILE A N 1
ATOM 481 C CA . ILE A 1 73 ? -2.867 3.548 3.889 1.00 94.69 73 ILE A CA 1
ATOM 482 C C . ILE A 1 73 ? -2.090 3.683 2.586 1.00 94.69 73 ILE A C 1
ATOM 484 O O . ILE A 1 73 ? -2.362 2.978 1.612 1.00 94.69 73 ILE A O 1
ATOM 488 N N . ARG A 1 74 ? -1.125 4.602 2.569 1.00 94.12 74 ARG A N 1
ATOM 489 C CA . ARG A 1 74 ? -0.149 4.747 1.493 1.00 94.12 74 ARG A CA 1
ATOM 490 C C . ARG A 1 74 ? 1.127 4.014 1.870 1.00 94.12 74 ARG A C 1
ATOM 492 O O . ARG A 1 74 ? 1.590 4.110 3.000 1.00 94.12 74 ARG A O 1
ATOM 499 N N . VAL A 1 75 ? 1.687 3.303 0.908 1.00 93.75 75 VAL A N 1
ATOM 500 C CA . VAL A 1 75 ? 2.914 2.532 1.024 1.00 93.75 75 VAL A CA 1
ATOM 501 C C . VAL A 1 75 ? 3.906 3.053 0.003 1.00 93.75 75 VAL A C 1
ATOM 503 O O . VAL A 1 75 ? 3.626 3.068 -1.197 1.00 93.75 75 VAL A O 1
ATOM 506 N N . TRP A 1 76 ? 5.069 3.455 0.487 1.00 93.44 76 TRP A N 1
ATOM 507 C CA . TRP A 1 76 ? 6.229 3.787 -0.320 1.00 93.44 76 TRP A CA 1
ATOM 508 C C . TRP A 1 76 ? 7.181 2.600 -0.302 1.00 93.44 76 TRP A C 1
ATOM 510 O O . TRP A 1 76 ? 7.589 2.152 0.770 1.00 93.44 76 TRP A O 1
ATOM 520 N N . VAL A 1 77 ? 7.521 2.087 -1.480 1.00 93.31 77 VAL A N 1
ATOM 521 C CA . VAL A 1 77 ? 8.501 1.012 -1.652 1.00 93.31 77 VAL A CA 1
ATOM 522 C C . VAL A 1 77 ? 9.659 1.550 -2.469 1.00 93.31 77 VAL A C 1
ATOM 524 O O . VAL A 1 77 ? 9.434 2.146 -3.519 1.00 93.31 77 VAL A O 1
ATOM 527 N N . SER A 1 78 ? 10.885 1.316 -2.019 1.00 93.06 78 SER A N 1
ATOM 528 C CA . SER A 1 78 ? 12.080 1.667 -2.786 1.00 93.06 78 SER A CA 1
ATOM 529 C C . SER A 1 78 ? 13.231 0.700 -2.520 1.00 93.06 78 SER A C 1
ATOM 531 O O . SER A 1 78 ? 13.502 0.375 -1.359 1.00 93.06 78 SER A O 1
ATOM 533 N N . ASP A 1 79 ? 13.940 0.302 -3.570 1.00 91.12 79 ASP A N 1
ATOM 534 C CA . ASP A 1 79 ? 15.250 -0.356 -3.502 1.00 91.12 79 ASP A CA 1
ATOM 535 C C . ASP A 1 79 ? 16.224 0.282 -4.517 1.00 91.12 79 ASP A C 1
ATOM 537 O O . ASP A 1 79 ? 16.093 1.469 -4.816 1.00 91.12 79 ASP A O 1
ATOM 541 N N . GLU A 1 80 ? 17.244 -0.450 -4.973 1.00 88.88 80 GLU A N 1
ATOM 542 C CA . GLU A 1 80 ? 18.223 0.056 -5.944 1.00 88.88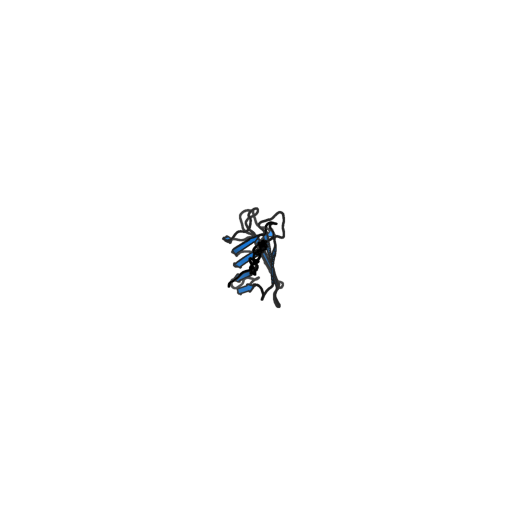 80 GLU A CA 1
ATOM 543 C C . GLU A 1 80 ? 17.651 0.269 -7.355 1.00 88.88 80 GLU A C 1
ATOM 545 O O . GLU A 1 80 ? 18.151 1.131 -8.080 1.00 88.88 80 GLU A O 1
ATOM 550 N N . ASP A 1 81 ? 16.590 -0.455 -7.719 1.00 86.94 81 ASP A N 1
ATOM 551 C CA . ASP A 1 81 ? 16.063 -0.519 -9.084 1.00 86.94 81 ASP A CA 1
ATOM 552 C C . ASP A 1 81 ? 14.625 -0.002 -9.205 1.00 86.94 81 ASP A C 1
ATOM 554 O O . ASP A 1 81 ? 14.220 0.411 -10.295 1.00 86.94 81 ASP A O 1
ATOM 558 N N . VAL A 1 82 ? 13.844 -0.028 -8.118 1.00 86.50 82 VAL A N 1
ATOM 559 C CA . VAL A 1 82 ? 12.415 0.300 -8.164 1.00 86.50 82 VAL A CA 1
ATOM 560 C C . VAL A 1 82 ? 12.002 1.388 -7.188 1.00 86.50 82 VAL A C 1
ATOM 562 O O . VAL A 1 82 ? 12.542 1.546 -6.090 1.00 86.50 82 VAL A O 1
ATOM 565 N N . THR A 1 83 ? 10.957 2.117 -7.562 1.00 90.19 83 THR A N 1
ATOM 566 C CA . THR A 1 83 ? 10.186 2.965 -6.657 1.00 90.19 83 THR A CA 1
ATOM 567 C C . THR A 1 83 ? 8.699 2.796 -6.930 1.00 90.19 83 THR A C 1
ATOM 569 O O . THR A 1 83 ? 8.223 3.112 -8.019 1.00 90.19 83 THR A O 1
ATOM 572 N N . TRP A 1 84 ? 7.948 2.379 -5.910 1.00 89.75 84 TRP A N 1
ATOM 573 C CA . TRP A 1 84 ? 6.494 2.248 -5.963 1.00 89.75 84 TRP A CA 1
ATOM 574 C C . TRP A 1 84 ? 5.796 3.120 -4.922 1.00 89.75 84 TRP A C 1
ATOM 576 O O . TRP A 1 84 ? 6.256 3.299 -3.794 1.00 89.75 84 TRP A O 1
ATOM 586 N N . THR A 1 85 ? 4.617 3.592 -5.300 1.00 91.81 85 THR A N 1
ATOM 587 C CA . THR A 1 85 ? 3.606 4.181 -4.433 1.00 91.81 85 THR A CA 1
ATOM 588 C C . THR A 1 85 ? 2.336 3.357 -4.570 1.00 91.81 85 THR A C 1
ATOM 590 O O . THR A 1 85 ? 1.735 3.283 -5.646 1.00 91.81 85 THR A O 1
ATOM 593 N N . ILE A 1 86 ? 1.918 2.748 -3.468 1.00 92.12 86 ILE A N 1
ATOM 594 C CA . ILE A 1 86 ? 0.701 1.951 -3.398 1.00 92.12 86 ILE A CA 1
ATOM 595 C C . ILE A 1 86 ? -0.245 2.589 -2.397 1.00 92.12 86 ILE A C 1
ATOM 597 O O . ILE A 1 86 ? 0.171 3.029 -1.334 1.00 92.12 86 ILE A O 1
ATOM 601 N N . GLU A 1 87 ? -1.525 2.646 -2.718 1.00 92.69 87 GLU A N 1
ATOM 602 C CA . GLU A 1 87 ? -2.563 3.056 -1.787 1.00 92.69 87 GLU A CA 1
ATOM 603 C C . GLU A 1 87 ? -3.560 1.921 -1.632 1.00 92.69 87 GLU A C 1
ATOM 605 O O . GLU A 1 87 ? -4.169 1.499 -2.614 1.00 92.69 87 GLU A O 1
ATOM 610 N N . PHE A 1 88 ? -3.753 1.473 -0.398 1.00 93.44 88 PHE A N 1
ATOM 611 C CA . PHE A 1 88 ? -4.802 0.542 -0.011 1.00 93.44 88 PHE A CA 1
ATOM 612 C C . PHE A 1 88 ? -5.825 1.290 0.827 1.00 93.44 88 PHE A C 1
ATOM 614 O O . PHE A 1 88 ? -5.462 2.025 1.743 1.00 93.44 88 PHE A O 1
ATOM 621 N N . ALA A 1 89 ? -7.105 1.097 0.545 1.00 93.69 89 ALA A N 1
ATOM 622 C CA . ALA A 1 89 ? -8.156 1.654 1.375 1.00 93.69 89 ALA A CA 1
ATOM 623 C C . ALA A 1 89 ? -9.296 0.666 1.585 1.00 93.69 89 ALA A C 1
ATOM 625 O O . ALA A 1 89 ? -9.709 -0.042 0.665 1.00 93.69 89 ALA A O 1
ATOM 626 N N . GLY A 1 90 ? -9.859 0.682 2.791 1.00 92.56 90 GLY A N 1
ATOM 627 C CA . GLY A 1 90 ? -11.189 0.133 3.017 1.00 92.56 90 GLY A CA 1
ATOM 628 C C . GLY A 1 90 ? -12.259 0.918 2.245 1.00 92.56 90 GLY A C 1
ATOM 629 O O . GLY A 1 90 ? -11.983 1.917 1.559 1.00 92.56 90 GLY A O 1
ATOM 630 N N . ALA A 1 91 ? -13.511 0.486 2.390 1.00 90.19 91 ALA A N 1
ATOM 631 C CA . ALA A 1 91 ? -14.645 1.306 1.980 1.00 90.19 91 ALA A CA 1
ATOM 632 C C . ALA A 1 91 ? -14.588 2.679 2.683 1.00 90.19 91 ALA A C 1
ATOM 634 O O . ALA A 1 91 ? -14.000 2.822 3.758 1.00 90.19 91 ALA A O 1
ATOM 635 N N . ARG A 1 92 ? -15.157 3.732 2.078 1.00 87.75 92 ARG A N 1
ATOM 636 C CA . ARG A 1 92 ? -15.128 5.078 2.689 1.00 87.75 92 ARG A CA 1
ATOM 637 C C . ARG A 1 92 ? -15.714 5.041 4.104 1.00 87.75 92 ARG A C 1
ATOM 639 O O . ARG A 1 92 ? -16.852 4.627 4.290 1.00 87.75 92 ARG A O 1
ATOM 646 N N . GLY A 1 93 ? -14.950 5.552 5.068 1.0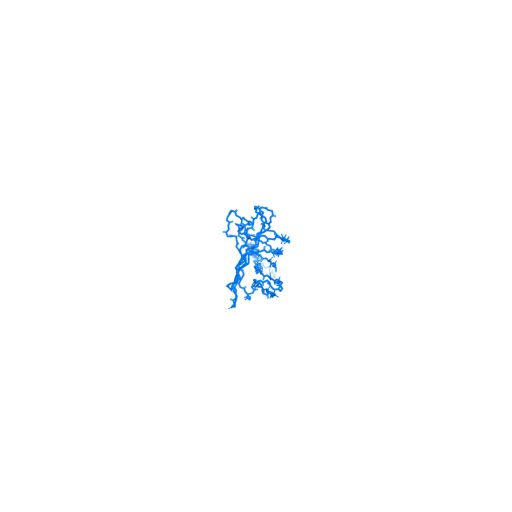0 85.19 93 GLY A N 1
ATOM 647 C CA . GLY A 1 93 ? -15.341 5.583 6.480 1.00 85.19 93 GLY A CA 1
ATOM 648 C C . GLY A 1 93 ? -15.005 4.309 7.258 1.00 85.19 93 GLY A C 1
ATOM 649 O O . GLY A 1 93 ? -15.191 4.286 8.472 1.00 85.19 93 GLY A O 1
ATOM 650 N N . GLU A 1 94 ? -14.473 3.278 6.602 1.00 88.69 94 GLU A N 1
ATOM 651 C CA . GLU A 1 94 ? -14.009 2.057 7.253 1.00 88.69 94 GLU A CA 1
ATOM 652 C C . GLU A 1 94 ? -12.486 2.030 7.341 1.00 88.69 94 GLU A C 1
ATOM 654 O O . GLU A 1 94 ? -11.788 2.311 6.369 1.00 88.69 94 GLU A O 1
ATOM 659 N N . LEU A 1 95 ? -11.967 1.654 8.512 1.00 90.12 95 LEU A N 1
ATOM 660 C CA . LEU A 1 95 ? -10.543 1.380 8.683 1.00 90.12 95 LEU A CA 1
ATOM 661 C C . LEU A 1 95 ? -10.122 0.175 7.846 1.00 90.12 95 LEU A C 1
ATOM 663 O O . LEU A 1 95 ? -10.870 -0.802 7.734 1.00 90.12 95 LEU A O 1
ATOM 667 N N . LEU A 1 96 ? -8.886 0.211 7.353 1.00 91.44 96 LEU A N 1
ATOM 668 C CA . LEU A 1 96 ? -8.268 -0.967 6.772 1.00 91.44 96 LEU A CA 1
ATOM 669 C C . LEU A 1 96 ? -8.017 -2.002 7.875 1.00 91.44 96 LEU A C 1
ATOM 671 O O . LEU A 1 96 ? -7.442 -1.704 8.918 1.00 91.44 96 LEU A O 1
ATOM 675 N N . LYS A 1 97 ? -8.483 -3.225 7.650 1.00 93.44 97 LYS A N 1
ATOM 676 C CA . LYS A 1 97 ? -8.335 -4.375 8.553 1.00 93.44 97 LYS A CA 1
ATOM 677 C C . LYS A 1 97 ? -7.785 -5.577 7.790 1.00 93.44 97 LYS A C 1
ATOM 679 O O . LYS A 1 97 ? -7.946 -5.616 6.566 1.00 93.44 97 LYS A O 1
ATOM 684 N N . PRO A 1 98 ? -7.212 -6.581 8.478 1.00 95.44 98 PRO A N 1
ATOM 685 C CA . PRO A 1 98 ? -6.847 -7.832 7.831 1.00 95.44 98 PRO A CA 1
ATOM 686 C C . PRO A 1 98 ? -8.048 -8.458 7.115 1.00 95.44 98 PRO A C 1
ATOM 688 O O . PRO A 1 98 ? -9.141 -8.543 7.682 1.00 95.44 98 PRO A O 1
ATOM 691 N N . GLY A 1 99 ? -7.859 -8.868 5.863 1.00 94.62 99 GLY A N 1
ATOM 692 C CA . GLY A 1 99 ? -8.937 -9.378 5.023 1.00 94.62 99 GLY A CA 1
ATOM 693 C C . GLY A 1 99 ? -8.672 -9.259 3.526 1.00 94.62 99 GLY A C 1
ATOM 694 O O . GLY A 1 99 ? -7.672 -8.697 3.084 1.00 94.62 99 GLY A O 1
ATOM 695 N N . VAL A 1 100 ? -9.605 -9.808 2.745 1.00 93.56 100 VAL A N 1
ATOM 696 C CA . VAL A 1 100 ? -9.569 -9.794 1.279 1.00 93.56 100 VAL A CA 1
ATOM 697 C C . VAL A 1 100 ? -10.529 -8.733 0.751 1.00 93.56 100 VAL A C 1
ATOM 699 O O . VAL A 1 100 ? -11.736 -8.806 0.990 1.00 93.56 100 VAL A O 1
ATOM 702 N N . TYR A 1 101 ? -9.998 -7.800 -0.027 1.00 91.38 101 TYR A N 1
ATOM 703 C CA . TYR A 1 101 ? -10.713 -6.672 -0.609 1.00 91.38 101 TYR A CA 1
ATOM 704 C C . TYR A 1 101 ? -10.870 -6.891 -2.107 1.00 91.38 101 TYR A C 1
ATOM 706 O O . TYR A 1 101 ? -9.892 -6.896 -2.847 1.00 91.38 101 TYR A O 1
ATOM 714 N N . ARG A 1 102 ? -12.108 -7.112 -2.551 1.00 89.69 102 ARG A N 1
ATOM 715 C CA . ARG A 1 102 ? -12.446 -7.417 -3.950 1.00 89.69 102 ARG A CA 1
ATOM 716 C C . ARG A 1 102 ? -13.071 -6.219 -4.635 1.00 89.69 102 ARG A C 1
ATOM 718 O O . ARG A 1 102 ? -13.691 -5.398 -3.966 1.00 89.69 102 ARG A O 1
ATOM 725 N N . ASN A 1 103 ? -12.987 -6.202 -5.965 1.00 86.88 103 ASN A N 1
ATOM 726 C CA . ASN A 1 103 ? -13.574 -5.158 -6.805 1.00 86.88 103 ASN A CA 1
ATOM 727 C C . ASN A 1 103 ? -13.113 -3.765 -6.355 1.00 86.88 103 ASN A C 1
ATOM 729 O O . ASN A 1 103 ? -13.929 -2.860 -6.187 1.00 86.88 103 ASN A O 1
ATOM 733 N N . ALA A 1 104 ? -11.812 -3.631 -6.077 1.00 88.19 104 ALA A N 1
ATOM 734 C CA . ALA A 1 104 ? -11.255 -2.369 -5.633 1.00 88.19 104 ALA A CA 1
ATOM 735 C C . ALA A 1 104 ? -11.373 -1.327 -6.747 1.00 88.19 104 ALA A C 1
ATOM 737 O O . ALA A 1 104 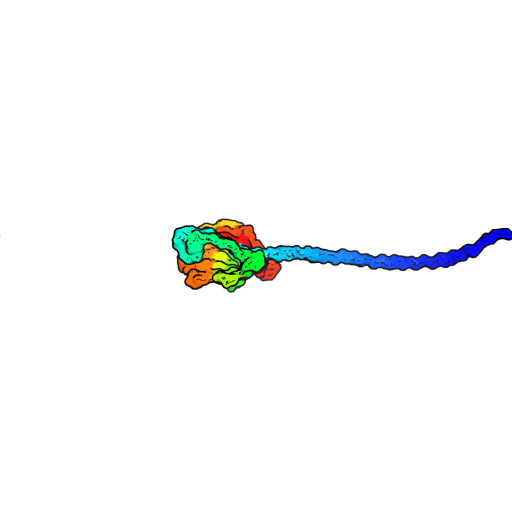? -11.033 -1.591 -7.898 1.00 88.19 104 ALA A O 1
ATOM 738 N N . GLU A 1 105 ? -11.860 -0.149 -6.382 1.00 88.50 105 GLU A N 1
ATOM 739 C CA . GLU A 1 105 ? -11.909 1.025 -7.240 1.00 88.50 105 GLU A CA 1
ATOM 740 C C . GLU A 1 105 ? -10.626 1.839 -7.063 1.00 88.50 105 GLU A C 1
ATOM 742 O O . GLU A 1 105 ? -9.901 1.695 -6.075 1.00 88.50 105 GLU A O 1
ATOM 747 N N . ARG A 1 106 ? -10.350 2.757 -7.993 1.00 87.56 106 ARG A N 1
ATOM 748 C CA . ARG A 1 106 ? -9.224 3.677 -7.829 1.00 87.56 106 ARG A CA 1
ATOM 749 C C . ARG A 1 106 ? -9.408 4.491 -6.550 1.00 87.56 106 ARG A C 1
ATOM 751 O O . ARG A 1 106 ? -10.412 5.190 -6.407 1.00 87.56 106 ARG A O 1
ATOM 758 N N . THR A 1 107 ? -8.421 4.450 -5.657 1.00 87.31 107 THR A N 1
ATOM 759 C CA . THR A 1 107 ? -8.509 5.004 -4.294 1.00 87.31 107 THR A CA 1
ATOM 760 C C . THR A 1 107 ? -9.109 6.413 -4.214 1.00 87.31 107 THR A C 1
ATOM 762 O O . THR A 1 107 ? -9.968 6.667 -3.364 1.00 87.31 107 THR A O 1
ATOM 765 N N . ALA A 1 108 ? -8.712 7.313 -5.122 1.00 85.06 108 ALA A N 1
ATOM 766 C CA . ALA A 1 108 ? -9.183 8.700 -5.178 1.00 85.06 108 ALA A CA 1
ATOM 767 C C . ALA A 1 108 ? -10.673 8.852 -5.553 1.00 85.06 108 ALA A C 1
ATOM 769 O O . ALA A 1 108 ? -11.323 9.805 -5.121 1.00 85.06 108 ALA A O 1
ATOM 770 N N . PHE A 1 109 ? -11.221 7.917 -6.331 1.00 84.81 109 PHE A N 1
ATOM 771 C CA . PHE A 1 109 ? -12.590 7.966 -6.860 1.00 84.81 109 PHE A CA 1
ATOM 772 C C . PHE A 1 109 ? -13.524 6.946 -6.213 1.00 84.81 109 PHE A C 1
ATOM 774 O O . PHE A 1 109 ? -14.688 6.867 -6.599 1.00 84.81 109 PHE A O 1
ATOM 781 N N . ARG A 1 110 ? -13.027 6.179 -5.234 1.00 87.06 110 ARG A N 1
ATOM 782 C CA . ARG A 1 110 ? -13.786 5.075 -4.659 1.00 87.06 110 ARG A CA 1
ATOM 783 C C . ARG A 1 110 ? -15.106 5.534 -4.039 1.00 87.06 110 ARG A C 1
ATOM 785 O O . ARG A 1 110 ? -15.164 6.507 -3.272 1.00 87.06 110 ARG A O 1
ATOM 792 N N . THR A 1 111 ? -16.155 4.799 -4.362 1.00 78.62 111 THR A N 1
ATOM 793 C CA . THR A 1 111 ? -17.502 4.948 -3.831 1.00 78.62 111 THR A CA 1
ATOM 794 C C . THR A 1 111 ? -17.608 4.274 -2.466 1.00 78.62 111 THR A C 1
ATOM 796 O O . THR A 1 111 ? -16.801 3.423 -2.097 1.00 78.62 111 THR A O 1
ATOM 799 N N . GLY A 1 112 ? -18.605 4.655 -1.664 1.00 75.19 112 GLY A N 1
ATOM 800 C CA . GLY A 1 112 ? -18.644 4.282 -0.246 1.00 75.19 112 GLY A CA 1
ATOM 801 C C . GLY A 1 112 ? -18.802 2.795 0.083 1.00 75.19 112 GLY A C 1
ATOM 802 O O . GLY A 1 112 ? -18.820 2.459 1.258 1.00 75.19 112 GLY A O 1
ATOM 803 N N . ARG A 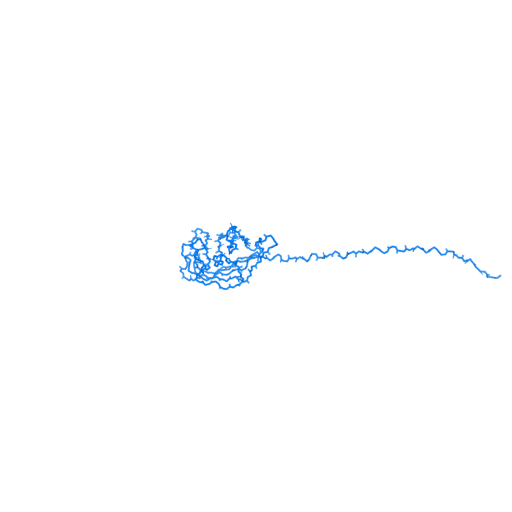1 113 ? -18.927 1.910 -0.911 1.00 83.75 113 ARG A N 1
ATOM 804 C CA . ARG A 1 113 ? -19.057 0.456 -0.713 1.00 83.75 113 ARG A CA 1
ATOM 805 C C . ARG A 1 113 ? -17.849 -0.338 -1.206 1.00 83.75 113 ARG A C 1
ATOM 807 O O . ARG A 1 113 ? -17.683 -1.477 -0.780 1.00 83.75 113 ARG A O 1
ATOM 814 N N . SER A 1 114 ? -17.035 0.238 -2.085 1.00 89.56 114 SER A N 1
ATOM 815 C CA . SER A 1 114 ? -15.907 -0.454 -2.704 1.00 89.56 114 SER A CA 1
ATOM 816 C C . SER A 1 114 ? -14.604 -0.086 -1.994 1.00 89.56 114 SER A C 1
ATOM 818 O O . SER A 1 114 ? -14.423 1.075 -1.608 1.00 89.56 114 SER A O 1
ATOM 820 N N . PRO A 1 115 ? -13.673 -1.039 -1.820 1.00 92.75 115 PRO A N 1
ATOM 821 C CA . PRO A 1 115 ? -12.342 -0.713 -1.339 1.00 92.75 115 PRO A CA 1
ATOM 822 C C . PRO A 1 115 ? -11.560 0.093 -2.378 1.00 92.75 115 PRO A C 1
ATOM 824 O O . PRO A 1 115 ? -11.913 0.126 -3.556 1.00 92.75 115 PRO A O 1
ATOM 827 N N . GLY A 1 116 ? -10.502 0.758 -1.927 1.00 91.12 116 GLY A N 1
ATOM 828 C CA . GLY A 1 116 ? -9.600 1.524 -2.774 1.00 91.12 116 GLY A CA 1
ATOM 829 C C . GLY A 1 116 ? -8.302 0.776 -3.022 1.00 91.12 116 GLY A C 1
ATOM 830 O O . GLY A 1 116 ? -7.699 0.257 -2.085 1.00 91.12 116 GLY A O 1
ATOM 831 N N . LEU A 1 117 ? -7.861 0.759 -4.271 1.00 90.25 117 LEU A N 1
ATOM 832 C CA . LEU A 1 117 ? -6.506 0.386 -4.635 1.00 90.25 117 LEU A CA 1
ATOM 833 C C . LEU A 1 117 ? -5.970 1.410 -5.641 1.00 90.25 117 LEU A C 1
ATOM 835 O O . LEU A 1 117 ? -6.695 1.887 -6.512 1.00 90.25 117 LEU A O 1
ATOM 839 N N . SER A 1 118 ? -4.705 1.782 -5.511 1.00 89.50 118 SER A N 1
ATOM 840 C CA . SER A 1 118 ? -3.969 2.549 -6.515 1.00 89.50 118 SER A CA 1
ATOM 841 C C . SER A 1 118 ? -2.524 2.088 -6.482 1.00 89.50 118 SER A C 1
ATOM 843 O O . SER A 1 118 ? -1.925 2.060 -5.415 1.00 89.50 118 SER A O 1
ATOM 845 N N . VAL A 1 119 ? -1.967 1.726 -7.632 1.00 87.75 119 VAL A N 1
ATOM 846 C CA . VAL A 1 119 ? -0.576 1.276 -7.750 1.00 87.75 119 VAL A CA 1
ATOM 847 C C . VAL A 1 119 ? 0.094 2.112 -8.833 1.00 87.75 119 VAL A C 1
ATOM 849 O O . VAL A 1 119 ? -0.432 2.253 -9.942 1.00 87.75 119 VAL A O 1
ATOM 852 N N . GLY A 1 120 ? 1.241 2.695 -8.510 1.00 86.94 120 GLY A N 1
ATOM 853 C CA . GLY A 1 120 ? 2.078 3.424 -9.455 1.00 86.94 120 GLY A CA 1
ATOM 854 C C . GLY A 1 120 ? 3.540 3.383 -9.035 1.00 86.94 120 GLY A C 1
ATOM 855 O O . GLY A 1 120 ? 3.844 3.095 -7.885 1.00 86.94 120 GLY A O 1
ATOM 856 N N . GLY A 1 121 ? 4.446 3.631 -9.967 1.00 84.62 121 GLY A N 1
ATOM 857 C CA . GLY A 1 121 ? 5.886 3.508 -9.769 1.00 84.62 121 GLY A CA 1
ATOM 858 C C . GLY A 1 121 ? 6.621 3.310 -11.087 1.00 84.62 121 GLY A C 1
ATOM 859 O O . GLY A 1 121 ? 6.017 2.899 -12.077 1.00 84.62 121 GLY A O 1
ATOM 860 N N . ASP A 1 122 ? 7.906 3.654 -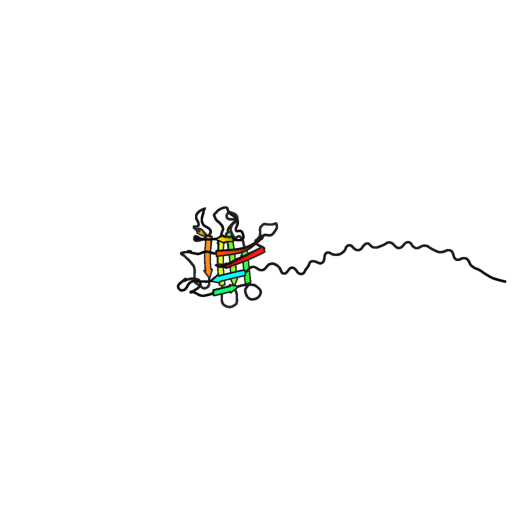11.129 1.00 78.75 122 ASP A N 1
ATOM 861 C CA . ASP A 1 122 ? 8.789 3.451 -12.292 1.00 78.75 122 ASP A CA 1
ATOM 862 C C . ASP A 1 122 ? 8.211 3.943 -13.637 1.00 78.75 122 ASP A C 1
ATOM 864 O O . ASP A 1 122 ? 8.272 3.261 -14.663 1.00 78.75 122 ASP A O 1
ATOM 868 N N . GLY A 1 123 ? 7.581 5.124 -13.631 1.00 71.69 123 GLY A N 1
ATOM 869 C CA . GLY A 1 123 ? 6.938 5.721 -14.814 1.00 71.69 123 GLY A CA 1
ATOM 870 C C . GLY A 1 123 ? 5.617 5.061 -15.232 1.00 71.69 123 GLY A C 1
ATOM 871 O O . GLY A 1 123 ? 5.025 5.440 -16.244 1.00 71.69 123 GLY A O 1
ATOM 872 N N . ARG A 1 124 ? 5.129 4.094 -14.454 1.00 75.94 124 ARG A N 1
ATOM 873 C CA . ARG A 1 124 ? 3.865 3.383 -14.655 1.00 75.94 124 ARG A CA 1
ATOM 874 C C . ARG A 1 124 ? 2.866 3.845 -13.601 1.00 75.94 124 ARG A C 1
ATOM 876 O O . ARG A 1 124 ? 3.195 4.007 -12.433 1.00 75.94 124 ARG A O 1
ATOM 883 N N . GLY A 1 125 ? 1.628 4.082 -14.008 1.00 67.81 125 GLY A N 1
ATOM 884 C CA . GLY A 1 125 ? 0.555 4.481 -13.105 1.00 67.81 125 GLY A CA 1
ATOM 885 C C . GLY A 1 125 ? -0.751 3.872 -13.571 1.00 67.81 125 GLY A C 1
ATOM 886 O O . GLY A 1 125 ? -1.045 3.884 -14.768 1.00 67.81 125 GLY A O 1
ATOM 887 N N . CYS A 1 126 ? -1.505 3.293 -12.640 1.00 67.69 126 CYS A N 1
ATOM 888 C CA . CYS A 1 126 ? -2.779 2.677 -12.970 1.00 67.69 126 CYS A CA 1
ATOM 889 C C . CYS A 1 126 ? -3.876 3.737 -12.983 1.00 67.69 126 CYS A C 1
ATOM 891 O O . CYS A 1 126 ? -4.206 4.326 -11.950 1.00 67.69 126 CYS A O 1
ATOM 893 N N . ASN A 1 127 ? -4.461 3.974 -14.155 1.00 59.16 127 ASN A N 1
ATOM 894 C CA . ASN A 1 127 ? -5.614 4.865 -14.289 1.00 59.16 127 ASN A CA 1
ATOM 895 C C . ASN A 1 127 ? -6.939 4.109 -14.088 1.00 59.16 127 ASN A C 1
ATOM 897 O O . ASN A 1 127 ? -7.952 4.741 -13.788 1.00 59.16 127 ASN A O 1
ATOM 901 N N . GLU A 1 128 ? -6.905 2.777 -14.209 1.00 53.62 128 GLU A N 1
ATOM 902 C CA . GLU A 1 128 ? -8.038 1.851 -14.187 1.00 53.62 128 GLU A CA 1
ATOM 903 C C . GLU A 1 128 ? -7.704 0.679 -13.264 1.00 53.62 128 GLU A C 1
ATOM 905 O O . GLU A 1 128 ? -7.049 -0.280 -13.655 1.00 53.62 128 GLU A O 1
ATOM 910 N N . VAL A 1 129 ? -8.123 0.764 -12.005 1.00 59.78 129 VAL A N 1
ATOM 911 C CA . VAL A 1 129 ? -7.857 -0.305 -11.043 1.00 59.78 129 VAL A CA 1
ATOM 912 C C . VAL A 1 129 ? -9.017 -1.284 -11.092 1.00 59.78 129 VAL A C 1
ATOM 914 O O . VAL A 1 129 ? -10.140 -0.939 -10.733 1.00 59.78 129 VAL A O 1
ATOM 917 N N . HIS A 1 130 ? -8.767 -2.481 -11.616 1.00 62.47 130 HIS A N 1
ATOM 918 C CA . HIS A 1 130 ? -9.648 -3.641 -11.496 1.00 62.47 130 HIS A CA 1
ATOM 919 C C . HIS A 1 130 ? -8.823 -4.720 -10.805 1.00 62.47 130 HIS A C 1
ATOM 921 O O . HIS A 1 130 ? -8.000 -5.377 -11.434 1.00 62.47 130 HIS A O 1
ATOM 927 N N . GLY A 1 131 ? -8.975 -4.843 -9.489 1.00 72.06 131 GLY A N 1
ATOM 928 C CA . GLY A 1 131 ? -8.104 -5.709 -8.705 1.00 72.06 131 GLY A CA 1
ATOM 929 C C . GLY A 1 131 ? -8.730 -6.186 -7.407 1.00 72.06 131 GLY A C 1
ATOM 930 O O . GLY A 1 131 ? -9.732 -5.654 -6.916 1.00 72.06 131 GLY A O 1
ATOM 931 N N . GLN A 1 132 ? -8.112 -7.223 -6.864 1.00 85.94 132 GLN A N 1
ATOM 932 C CA . GLN A 1 132 ? -8.286 -7.655 -5.491 1.00 85.94 132 GLN A CA 1
ATOM 933 C C . GLN A 1 132 ? -6.971 -7.367 -4.774 1.00 85.94 132 GLN A C 1
ATOM 935 O O . GLN A 1 132 ? -5.916 -7.468 -5.381 1.00 85.94 132 GLN A O 1
ATOM 940 N N . PHE A 1 133 ? -7.023 -7.035 -3.493 1.00 90.38 133 PHE A N 1
ATOM 941 C CA . PHE A 1 133 ? -5.840 -7.073 -2.645 1.00 90.38 133 PHE A CA 1
ATOM 942 C C . PHE A 1 133 ? -6.172 -7.764 -1.327 1.00 90.38 133 PHE A C 1
ATOM 944 O O . PHE A 1 133 ? -7.337 -7.899 -0.939 1.00 90.38 133 PHE A O 1
ATOM 951 N N . THR A 1 134 ? -5.142 -8.231 -0.643 1.00 92.88 134 THR A N 1
ATOM 952 C CA . THR A 1 134 ? -5.238 -8.851 0.673 1.00 92.88 134 THR A CA 1
ATOM 953 C C . THR A 1 134 ? -4.399 -8.052 1.644 1.00 92.88 134 THR A C 1
ATOM 955 O O . THR A 1 134 ? -3.248 -7.740 1.361 1.00 92.88 134 THR A O 1
ATOM 958 N N . VAL A 1 135 ? -4.977 -7.738 2.794 1.00 95.00 135 VAL A N 1
ATOM 959 C CA . VAL A 1 135 ? -4.242 -7.230 3.948 1.00 95.00 135 VAL A CA 1
ATOM 960 C C . VAL A 1 135 ? -4.050 -8.413 4.876 1.00 95.00 135 VAL A C 1
ATOM 962 O O . VAL A 1 135 ? -5.017 -8.925 5.440 1.00 95.00 135 VAL A O 1
ATOM 965 N N . ASN A 1 136 ? -2.814 -8.875 5.004 1.00 93.25 136 ASN A N 1
ATOM 966 C CA . ASN A 1 136 ? -2.472 -9.971 5.903 1.00 93.25 136 ASN A CA 1
ATOM 967 C C . ASN A 1 136 ? -2.367 -9.446 7.335 1.00 93.25 136 ASN A C 1
ATOM 969 O O . ASN A 1 136 ? -2.894 -10.054 8.267 1.00 93.25 136 ASN A O 1
ATOM 973 N N . GLN A 1 137 ? -1.712 -8.294 7.503 1.00 92.94 137 GLN A N 1
ATOM 974 C CA . GLN A 1 137 ? -1.531 -7.630 8.789 1.00 92.94 137 GLN A CA 1
ATOM 975 C C . GLN A 1 137 ? -1.560 -6.111 8.624 1.00 92.94 137 GLN A C 1
ATOM 977 O O . GLN A 1 137 ? -1.061 -5.567 7.643 1.00 92.94 137 GLN A O 1
ATOM 982 N N . VAL A 1 138 ? -2.133 -5.431 9.613 1.00 93.38 138 VAL A N 1
ATOM 983 C CA . VAL A 1 138 ? -2.059 -3.978 9.767 1.00 93.38 138 VAL A CA 1
ATOM 984 C C . VAL A 1 138 ? -2.040 -3.661 11.257 1.00 93.38 138 VAL A C 1
ATOM 986 O O . VAL A 1 138 ? -2.815 -4.249 12.018 1.00 93.38 138 VAL A O 1
ATOM 989 N N . ALA A 1 139 ? -1.135 -2.786 11.682 1.00 91.06 139 ALA A N 1
ATOM 990 C CA . ALA A 1 139 ? -1.030 -2.345 13.068 1.00 91.06 139 ALA A CA 1
ATOM 991 C C . ALA A 1 139 ? -0.808 -0.835 13.144 1.00 91.06 139 ALA A C 1
ATOM 993 O O . ALA A 1 139 ? -0.232 -0.231 12.237 1.00 91.06 139 ALA A O 1
ATOM 994 N N . HIS A 1 140 ? -1.279 -0.256 14.246 1.00 88.12 140 HIS A N 1
ATOM 995 C CA . HIS A 1 140 ? -1.147 1.159 14.559 1.00 88.12 140 HIS A CA 1
ATOM 996 C C . HIS A 1 140 ? -0.559 1.331 15.967 1.00 88.12 140 HIS A C 1
ATOM 998 O O . HIS A 1 140 ? -0.769 0.463 16.821 1.00 88.12 140 HIS A O 1
ATOM 1004 N N . ASP A 1 141 ? 0.160 2.426 16.211 1.00 86.50 141 ASP A N 1
ATOM 1005 C CA . ASP A 1 141 ? 0.554 2.851 17.562 1.00 86.50 141 ASP A CA 1
ATOM 1006 C C . ASP A 1 141 ? -0.607 3.531 18.321 1.00 86.50 141 ASP A C 1
ATOM 1008 O O . ASP A 1 141 ? -1.746 3.590 17.844 1.00 86.50 141 ASP A O 1
ATOM 1012 N N . ALA A 1 142 ? -0.333 4.009 19.540 1.00 83.88 142 ALA A N 1
ATOM 1013 C CA . ALA A 1 142 ? -1.327 4.669 20.388 1.00 83.88 142 ALA A CA 1
ATOM 1014 C C . ALA A 1 142 ? -1.804 6.012 19.804 1.00 83.88 142 ALA A C 1
ATOM 1016 O O . ALA A 1 142 ? -2.915 6.460 20.095 1.00 83.88 142 ALA A O 1
ATOM 1017 N N . GLU A 1 143 ? -0.981 6.628 18.962 1.00 83.56 143 GLU A N 1
ATOM 1018 C CA . GLU A 1 143 ? -1.224 7.878 18.255 1.00 83.56 143 GLU A CA 1
ATOM 1019 C C . GLU A 1 143 ? -1.980 7.661 16.926 1.00 83.56 143 GLU A C 1
ATOM 1021 O O . GLU A 1 143 ? -2.429 8.626 16.304 1.00 83.56 143 GLU A O 1
ATOM 1026 N N . GLY A 1 144 ? -2.184 6.404 16.514 1.00 79.12 144 GLY A N 1
ATOM 1027 C CA . GLY A 1 144 ? -2.885 6.013 15.289 1.00 79.12 144 GLY A CA 1
ATOM 1028 C C . GLY A 1 144 ? -1.987 5.915 14.051 1.00 79.12 144 GLY A C 1
ATOM 1029 O O . GLY A 1 144 ? -2.487 5.620 12.958 1.00 79.12 144 GLY A O 1
ATOM 1030 N N . THR A 1 145 ? -0.678 6.119 14.199 1.00 84.94 145 THR A N 1
ATOM 1031 C CA . THR A 1 145 ? 0.317 5.971 13.133 1.00 84.94 145 THR A CA 1
ATOM 1032 C C . THR A 1 145 ? 0.413 4.513 12.721 1.00 84.94 145 THR A C 1
ATOM 1034 O O . THR A 1 145 ? 0.447 3.626 13.569 1.00 84.94 145 THR A O 1
ATOM 1037 N N . VAL A 1 146 ? 0.488 4.249 11.417 1.00 88.31 146 VAL A N 1
ATOM 1038 C CA . VAL A 1 146 ? 0.695 2.891 10.902 1.00 88.31 146 VAL A CA 1
ATOM 1039 C C . VAL A 1 146 ? 2.109 2.431 11.264 1.00 88.31 146 VAL A C 1
ATOM 1041 O O . VAL A 1 146 ? 3.087 3.041 10.846 1.00 88.31 146 VAL A O 1
ATOM 1044 N N . THR A 1 147 ? 2.215 1.346 12.028 1.00 89.12 147 THR A N 1
ATOM 1045 C CA . THR A 1 147 ? 3.498 0.744 12.435 1.00 89.12 147 THR A CA 1
ATOM 1046 C C . THR A 1 147 ? 3.839 -0.493 11.614 1.00 89.12 147 THR A C 1
ATOM 1048 O O . THR A 1 147 ? 5.004 -0.849 11.484 1.00 89.12 147 THR A O 1
ATOM 1051 N N . LEU A 1 148 ? 2.829 -1.137 11.025 1.00 90.19 148 LEU A N 1
ATOM 1052 C CA . LEU A 1 148 ? 2.982 -2.312 10.177 1.00 90.19 148 LEU A CA 1
ATOM 1053 C C . LEU A 1 148 ? 1.893 -2.334 9.113 1.00 90.19 148 LEU A C 1
ATOM 1055 O O . LEU A 1 148 ? 0.711 -2.181 9.427 1.00 90.19 148 LEU A O 1
ATOM 1059 N N . LEU A 1 149 ? 2.284 -2.669 7.889 1.00 92.75 149 LEU A N 1
ATOM 1060 C CA . LEU A 1 149 ? 1.382 -3.188 6.874 1.00 92.75 149 LEU A CA 1
ATOM 1061 C C . LEU A 1 149 ? 2.034 -4.365 6.146 1.00 92.75 149 LEU A C 1
ATOM 1063 O O . LEU A 1 149 ? 3.108 -4.219 5.573 1.00 92.75 149 LEU A O 1
ATOM 1067 N N . ASP A 1 150 ? 1.352 -5.504 6.111 1.00 92.75 150 ASP A N 1
ATOM 1068 C CA . ASP A 1 150 ? 1.654 -6.595 5.187 1.00 92.75 150 ASP A CA 1
ATOM 1069 C C . ASP A 1 150 ? 0.479 -6.771 4.225 1.00 92.75 150 ASP A C 1
ATOM 1071 O O . ASP A 1 150 ? -0.627 -7.139 4.642 1.00 92.75 150 ASP A O 1
ATOM 1075 N N . ALA A 1 151 ? 0.714 -6.476 2.948 1.00 90.81 151 ALA A N 1
ATOM 1076 C CA . ALA A 1 151 ? -0.315 -6.503 1.921 1.00 90.81 151 ALA A CA 1
ATOM 1077 C C . ALA A 1 151 ? 0.159 -7.171 0.625 1.00 90.81 151 ALA A C 1
ATOM 1079 O O . ALA A 1 151 ? 1.333 -7.127 0.246 1.00 90.81 151 ALA A O 1
ATOM 1080 N N . THR A 1 152 ? -0.792 -7.788 -0.072 1.00 88.75 152 THR A N 1
ATOM 1081 C CA . THR A 1 152 ? -0.588 -8.445 -1.365 1.00 88.75 152 THR A CA 1
ATOM 1082 C C . THR A 1 152 ? -1.607 -7.943 -2.377 1.00 88.75 152 THR A C 1
ATOM 1084 O O . THR A 1 152 ? -2.800 -7.930 -2.074 1.00 88.75 152 THR A O 1
ATOM 1087 N N . PHE A 1 153 ? -1.137 -7.550 -3.558 1.00 82.19 153 PHE A N 1
ATOM 1088 C CA . PHE A 1 153 ? -1.950 -7.174 -4.716 1.00 82.19 153 PHE A CA 1
ATOM 1089 C C . PHE A 1 153 ? -1.951 -8.296 -5.758 1.00 82.19 153 PHE A C 1
ATOM 1091 O O . PHE A 1 153 ? -0.847 -8.749 -6.136 1.00 82.19 153 PHE A O 1
#

Foldseek 3Di:
DDYDDDDDDDDDDDDDDPDDPDPPPPPPPQAWAKEKEQDCCPPQFQNRHIDIATPPQKHWDWWDPDPQALQWIWIWIDHPPKTKIKIWGDAGPDHDDFDKFAQAFDCVPGHRHHIHIWIDIPPTTDPGDHDMKGWHDWDADPVSTTRYTYMYD

Secondary structure (DSSP, 8-state):
------------------PPPP-----------EEEEEPPTT-TTTTT-EEEEETTTSEEEEE---TT-TTEEEEEEE-SS-EEEEEEE-STTPPP-SEEEEEEEEGGG--TTSPEEEEEETTEE-SS--EEEEEEEEEE-TT--EEEEEEE-

Solvent-accessible surface area (backbone atoms only — not comparable to full-atom values): 8912 Å² total; per-residue (Å²): 134,82,88,81,86,83,82,85,82,81,86,80,80,81,81,80,80,82,76,75,81,76,78,76,78,66,87,68,77,69,63,71,21,33,47,33,39,66,32,56,81,81,37,81,74,54,64,35,37,70,51,78,40,34,67,90,76,16,51,47,50,52,38,62,87,38,92,94,38,77,15,37,37,38,33,43,37,38,50,99,88,50,45,37,45,36,36,45,26,30,25,64,93,33,63,61,61,62,45,78,41,61,68,15,27,39,49,94,74,41,50,69,82,30,20,15,32,39,53,32,36,83,97,33,67,58,91,73,46,83,44,53,37,34,31,75,40,65,43,58,51,98,88,64,49,48,57,28,39,33,36,38,62

Radius of gyration: 28.28 Å; Cα contacts (8 Å, |Δi|>4): 330; chains: 1; bounding box: 62×36×105 Å

Sequence (153 aa):
MASGATALLVLAGAVGLAATPAAAAGVGTEPVSSYTFNSAPGDYIGQGGTGSYKAPRANVVAENPAAFDPGLIRVWVSDEDVTWTIEFAGARGELLKPGVYRNAERTAFRTGRSPGLSVGGDGRGCNEVHGQFTVNQVAHDAEGTVTLLDATF